Protein AF-A0A8R1IH03-F1 (afdb_monomer)

Structure (mmCIF, N/CA/C/O backbone):
data_AF-A0A8R1IH03-F1
#
_entry.id   AF-A0A8R1IH03-F1
#
loop_
_atom_site.group_PDB
_atom_site.id
_atom_site.type_symbol
_atom_site.label_atom_id
_atom_site.label_alt_id
_atom_site.label_comp_id
_atom_site.label_asym_id
_atom_site.label_entity_id
_atom_site.label_seq_id
_atom_site.pdbx_PDB_ins_code
_atom_site.Cartn_x
_atom_site.Cartn_y
_atom_site.Cartn_z
_atom_site.occupancy
_atom_site.B_iso_or_equiv
_atom_site.auth_seq_id
_atom_site.auth_comp_id
_atom_site.auth_asym_id
_atom_site.auth_atom_id
_atom_site.pdbx_PDB_model_num
ATOM 1 N N . MET A 1 1 ? -10.600 10.374 14.823 1.00 44.19 1 MET A N 1
ATOM 2 C CA . MET A 1 1 ? -11.280 9.383 13.957 1.00 44.19 1 MET A CA 1
ATOM 3 C C . MET A 1 1 ? -11.876 10.078 12.728 1.00 44.19 1 MET A C 1
ATOM 5 O O . MET A 1 1 ? -13.087 10.254 12.658 1.00 44.19 1 MET A O 1
ATOM 9 N N . ARG A 1 2 ? -11.042 10.567 11.795 1.00 52.28 2 ARG A N 1
ATOM 10 C CA . ARG A 1 2 ? -11.483 11.132 10.495 1.00 52.28 2 ARG A CA 1
ATOM 11 C C . ARG A 1 2 ? -10.467 10.894 9.360 1.00 52.28 2 ARG A C 1
ATOM 13 O O . ARG A 1 2 ? -10.544 11.565 8.343 1.00 52.28 2 ARG A O 1
ATOM 20 N N . GLU A 1 3 ? -9.516 9.979 9.527 1.00 57.12 3 GLU A N 1
ATOM 21 C CA . GLU A 1 3 ? -8.451 9.754 8.532 1.00 57.12 3 GLU A CA 1
ATOM 22 C C . GLU A 1 3 ? -8.817 8.620 7.563 1.00 57.12 3 GLU A C 1
ATOM 24 O O . GLU A 1 3 ? -8.749 8.817 6.354 1.00 57.12 3 GLU A O 1
ATOM 29 N N . ALA A 1 4 ? -9.417 7.528 8.055 1.00 62.84 4 ALA A N 1
ATOM 30 C CA . ALA A 1 4 ? -9.849 6.403 7.217 1.00 62.84 4 ALA A CA 1
ATOM 31 C C . ALA A 1 4 ? -10.789 6.791 6.051 1.00 62.84 4 ALA A C 1
ATOM 33 O O . ALA A 1 4 ? -10.706 6.224 4.967 1.00 62.84 4 ALA A O 1
ATOM 34 N N . GLY A 1 5 ? -11.658 7.792 6.233 1.00 68.50 5 GLY A N 1
ATOM 35 C CA . GLY A 1 5 ? -12.568 8.240 5.170 1.00 68.50 5 GLY A CA 1
ATOM 36 C C . GLY A 1 5 ? -11.865 8.944 4.002 1.00 68.50 5 GLY A C 1
ATOM 37 O O . GLY A 1 5 ? -12.356 8.901 2.879 1.00 68.50 5 GLY A O 1
ATOM 38 N N . LEU A 1 6 ? -10.715 9.581 4.244 1.00 78.06 6 LEU A N 1
ATOM 39 C CA . LEU A 1 6 ? -9.902 10.183 3.183 1.00 78.06 6 LEU A CA 1
ATOM 40 C C . LEU A 1 6 ? -9.075 9.113 2.467 1.00 78.06 6 LEU A C 1
ATOM 42 O O . LEU A 1 6 ? -8.925 9.173 1.247 1.00 78.06 6 LEU A O 1
ATOM 46 N N . SER A 1 7 ? -8.588 8.129 3.221 1.00 80.50 7 SER A N 1
ATOM 47 C CA . SER A 1 7 ? -7.762 7.034 2.713 1.00 80.50 7 SER A CA 1
ATOM 48 C C . SER A 1 7 ? -8.551 6.095 1.793 1.00 80.50 7 SER A C 1
ATOM 50 O O . SER A 1 7 ? -8.029 5.685 0.758 1.00 80.50 7 SER A O 1
ATOM 52 N N . ASP A 1 8 ? -9.835 5.855 2.079 1.00 81.56 8 ASP A N 1
ATOM 53 C CA . ASP A 1 8 ? -10.751 5.113 1.197 1.00 81.56 8 ASP A CA 1
ATOM 54 C C . ASP A 1 8 ? -10.990 5.844 -0.137 1.00 81.56 8 ASP A C 1
ATOM 56 O O . ASP A 1 8 ? -10.795 5.286 -1.217 1.00 81.56 8 ASP A O 1
ATOM 60 N N . VAL A 1 9 ? -11.299 7.145 -0.077 1.00 85.50 9 VAL A N 1
ATOM 61 C CA . VAL A 1 9 ? -11.501 7.973 -1.279 1.00 85.50 9 VAL A CA 1
ATOM 62 C C . VAL A 1 9 ? -10.216 8.079 -2.106 1.00 85.50 9 VAL A C 1
ATOM 64 O O . VAL A 1 9 ? -10.263 8.079 -3.339 1.00 85.50 9 VAL A O 1
ATOM 67 N N . ALA A 1 10 ? -9.057 8.170 -1.453 1.00 87.00 10 ALA A N 1
ATOM 68 C CA . ALA A 1 10 ? -7.766 8.170 -2.130 1.00 87.00 10 ALA A CA 1
ATOM 69 C C . ALA A 1 10 ? -7.492 6.828 -2.821 1.00 87.00 10 ALA A C 1
ATOM 71 O O . ALA A 1 10 ? -7.030 6.833 -3.961 1.00 87.00 10 ALA A O 1
ATOM 72 N N . LEU A 1 11 ? -7.820 5.704 -2.174 1.00 86.56 11 LEU A N 1
ATOM 73 C CA . LEU A 1 11 ? -7.696 4.366 -2.754 1.00 86.56 11 LEU A CA 1
ATOM 74 C C . LEU A 1 11 ? -8.584 4.234 -3.994 1.00 86.56 11 LEU A C 1
ATOM 76 O O . LEU A 1 11 ? -8.101 3.836 -5.050 1.00 86.56 11 LEU A O 1
ATOM 80 N N . GLN A 1 12 ? -9.845 4.657 -3.895 1.00 86.62 12 GLN A N 1
ATOM 81 C CA . GLN A 1 12 ? -10.788 4.623 -5.008 1.00 86.62 12 GLN A CA 1
ATOM 82 C C . GLN A 1 12 ? -10.277 5.441 -6.198 1.00 86.62 12 GLN A C 1
ATOM 84 O O . GLN A 1 12 ? -10.158 4.913 -7.301 1.00 86.62 12 GLN A O 1
ATOM 89 N N . LYS A 1 13 ? -9.861 6.693 -5.970 1.00 88.06 13 LYS A N 1
ATOM 90 C CA . LYS A 1 13 ? -9.268 7.528 -7.026 1.00 88.06 13 LYS A CA 1
ATOM 91 C C . LYS A 1 13 ? -8.014 6.905 -7.628 1.00 88.06 13 LYS A C 1
ATOM 93 O O . LYS A 1 13 ? -7.788 7.014 -8.833 1.00 88.06 13 LYS A O 1
ATOM 98 N N . LEU A 1 14 ? -7.176 6.288 -6.800 1.00 86.88 14 LEU A N 1
ATOM 99 C CA . LEU A 1 14 ? -5.966 5.613 -7.246 1.00 86.88 14 LEU A CA 1
ATOM 100 C C . LEU A 1 14 ? -6.312 4.431 -8.170 1.00 86.88 14 LEU A C 1
ATOM 102 O O . LEU A 1 14 ? -5.668 4.257 -9.204 1.00 86.88 14 LEU A O 1
ATOM 106 N N . GLU A 1 15 ? -7.341 3.651 -7.835 1.00 84.81 15 GLU A N 1
ATOM 107 C CA . GLU A 1 15 ? -7.852 2.552 -8.663 1.00 84.81 15 GLU A CA 1
ATOM 108 C C . GLU A 1 15 ? -8.509 3.045 -9.956 1.00 84.81 15 GLU A C 1
ATOM 110 O O . GLU A 1 15 ? -8.228 2.492 -11.020 1.00 84.81 15 GLU A O 1
ATOM 115 N N . GLU A 1 16 ? -9.288 4.125 -9.910 1.00 88.19 16 GLU A N 1
ATOM 116 C CA . GLU A 1 16 ? -9.872 4.750 -11.105 1.00 88.19 16 GLU A CA 1
ATOM 117 C C . GLU A 1 16 ? -8.796 5.238 -12.082 1.00 88.19 16 GLU A C 1
ATOM 119 O O . GLU A 1 16 ? -8.927 5.087 -13.296 1.00 88.19 16 GLU A O 1
ATOM 124 N N . ASN A 1 17 ? -7.690 5.773 -11.560 1.00 85.19 17 ASN A N 1
ATOM 125 C CA . ASN A 1 17 ? -6.560 6.211 -12.376 1.00 85.19 17 ASN A CA 1
ATOM 126 C C . ASN A 1 17 ? -5.594 5.065 -12.721 1.00 85.19 17 ASN A C 1
ATOM 128 O O . ASN A 1 17 ? -4.689 5.262 -13.529 1.00 85.19 17 ASN A O 1
ATOM 132 N N . SER A 1 18 ? -5.768 3.858 -12.172 1.00 81.69 18 SER A N 1
ATOM 133 C CA . SER A 1 18 ? -4.822 2.737 -12.328 1.00 81.69 18 SER A CA 1
ATOM 134 C C . SER A 1 18 ? -4.613 2.278 -13.776 1.00 81.69 18 SER A C 1
ATOM 136 O O . SER A 1 18 ? -3.572 1.694 -14.099 1.00 81.69 18 SER A O 1
ATOM 138 N N . THR A 1 19 ? -5.579 2.545 -14.654 1.00 79.69 19 THR A N 1
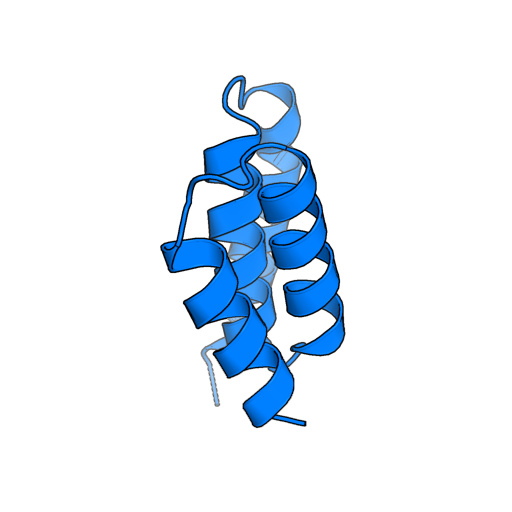ATOM 139 C CA . THR A 1 19 ? -5.510 2.334 -16.108 1.00 79.69 19 THR A CA 1
ATOM 140 C C . THR A 1 19 ? -4.650 3.377 -16.817 1.00 79.69 19 THR A C 1
ATOM 142 O O . THR A 1 19 ? -3.998 3.050 -17.805 1.00 79.69 19 THR 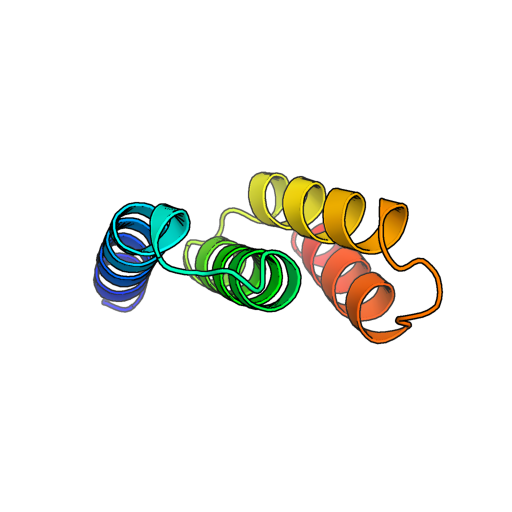A O 1
ATOM 145 N N . HIS A 1 20 ? -4.610 4.605 -16.301 1.00 84.12 20 HIS A N 1
ATOM 146 C CA . HIS A 1 20 ? -3.761 5.692 -16.794 1.00 84.12 20 HIS A CA 1
ATOM 147 C C . HIS A 1 20 ? -2.365 5.679 -16.160 1.00 84.12 20 HIS A C 1
ATOM 149 O O . HIS A 1 20 ? -1.417 6.225 -16.726 1.00 84.12 20 HIS A O 1
ATOM 155 N N . ILE A 1 21 ? -2.221 5.041 -14.997 1.00 80.81 21 ILE A N 1
ATOM 156 C CA . ILE A 1 21 ? -0.939 4.893 -14.318 1.00 80.81 21 ILE A CA 1
ATOM 157 C C . ILE A 1 21 ? -0.124 3.799 -15.017 1.00 80.81 21 ILE A C 1
ATOM 159 O O . ILE A 1 21 ? -0.329 2.596 -14.821 1.00 80.81 21 ILE A O 1
ATOM 163 N N . VAL A 1 22 ? 0.830 4.250 -15.831 1.00 80.62 22 VAL A N 1
ATOM 164 C CA . VAL A 1 22 ? 1.847 3.399 -16.464 1.00 80.62 22 VAL A CA 1
ATOM 165 C C . VAL A 1 22 ? 2.764 2.794 -15.397 1.00 80.62 22 VAL A C 1
ATOM 167 O O . VAL A 1 22 ? 3.135 1.623 -15.483 1.00 80.62 22 VAL A O 1
ATOM 170 N N . ASP A 1 23 ? 3.067 3.567 -14.351 1.00 83.50 23 ASP A N 1
ATOM 171 C CA . ASP A 1 23 ? 3.945 3.146 -13.266 1.00 83.50 23 ASP A CA 1
ATOM 172 C C . ASP A 1 23 ? 3.203 2.322 -12.205 1.00 83.50 23 ASP A C 1
ATOM 174 O O . ASP A 1 23 ? 2.669 2.815 -11.206 1.00 83.50 23 ASP A O 1
ATOM 178 N N . LYS A 1 24 ? 3.138 1.011 -12.443 1.00 82.44 24 LYS A N 1
ATOM 179 C CA . LYS A 1 24 ? 2.467 0.075 -11.533 1.00 82.44 24 LYS A CA 1
ATOM 180 C C . LYS A 1 24 ? 3.148 -0.018 -10.161 1.00 82.44 24 LYS A C 1
ATOM 182 O O . LYS A 1 24 ? 2.496 -0.478 -9.225 1.00 82.44 24 LYS A O 1
ATOM 187 N N . VAL A 1 25 ? 4.418 0.376 -10.044 1.00 85.25 25 VAL A N 1
ATOM 188 C CA . VAL A 1 25 ? 5.186 0.330 -8.791 1.00 85.25 25 VAL A CA 1
ATOM 189 C C . VAL A 1 25 ? 4.707 1.441 -7.862 1.00 85.25 25 VAL A C 1
ATOM 191 O O . VAL A 1 25 ? 4.173 1.136 -6.795 1.00 85.25 25 VAL A O 1
ATOM 194 N N . ALA A 1 26 ? 4.733 2.693 -8.321 1.00 84.19 26 ALA A N 1
ATOM 195 C CA . ALA A 1 26 ? 4.254 3.843 -7.555 1.00 84.19 26 ALA A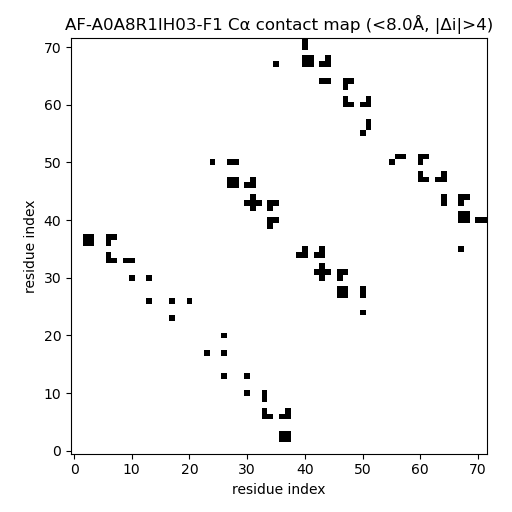 CA 1
ATOM 196 C C . ALA A 1 26 ? 2.771 3.708 -7.155 1.00 84.19 26 ALA A C 1
ATOM 198 O O . ALA A 1 26 ? 2.373 4.073 -6.042 1.00 84.19 26 ALA A O 1
ATOM 199 N N . TYR A 1 27 ? 1.949 3.130 -8.041 1.00 88.31 27 TYR A N 1
ATOM 200 C CA . TYR A 1 27 ? 0.565 2.766 -7.724 1.00 88.31 27 TYR A CA 1
ATOM 201 C C . TYR A 1 27 ? 0.490 1.799 -6.532 1.00 88.31 27 TYR A C 1
ATOM 203 O O . TYR A 1 27 ? -0.247 2.050 -5.578 1.00 88.31 27 TYR A O 1
ATOM 211 N N . MET A 1 28 ? 1.258 0.707 -6.555 1.00 88.69 28 MET A N 1
ATOM 212 C CA . MET A 1 28 ? 1.240 -0.273 -5.469 1.00 88.69 28 MET A CA 1
ATOM 213 C C . MET A 1 28 ? 1.800 0.301 -4.164 1.00 88.69 28 MET A C 1
ATOM 215 O O . MET A 1 28 ? 1.224 0.044 -3.112 1.00 88.69 28 MET A O 1
ATOM 219 N N . GLU A 1 29 ? 2.842 1.131 -4.205 1.00 89.25 29 GLU A N 1
ATOM 220 C CA . GLU A 1 29 ? 3.383 1.774 -2.999 1.00 89.25 29 GLU A CA 1
ATOM 221 C C . GLU A 1 29 ? 2.351 2.683 -2.329 1.00 89.25 29 GLU A C 1
ATOM 223 O O . GLU A 1 29 ? 2.155 2.639 -1.111 1.00 89.25 29 GLU A O 1
ATOM 228 N N . THR A 1 30 ? 1.648 3.480 -3.138 1.00 89.25 30 THR A N 1
ATOM 229 C CA . THR A 1 30 ? 0.578 4.359 -2.656 1.00 89.25 30 THR A CA 1
ATOM 230 C C . THR A 1 30 ? -0.561 3.533 -2.068 1.00 89.25 30 THR A C 1
ATOM 232 O O . THR A 1 30 ? -1.024 3.815 -0.964 1.00 89.25 30 THR A O 1
ATOM 235 N N . ARG A 1 31 ? -0.960 2.456 -2.754 1.00 90.12 31 ARG A N 1
ATOM 236 C CA . ARG A 1 31 ? -1.991 1.529 -2.278 1.00 90.12 31 ARG A CA 1
ATOM 237 C C . ARG A 1 31 ? -1.607 0.885 -0.943 1.00 90.12 31 ARG A C 1
ATOM 239 O O . ARG A 1 31 ? -2.427 0.849 -0.033 1.00 90.12 31 ARG A O 1
ATOM 246 N N . GLY A 1 32 ? -0.368 0.414 -0.803 1.00 90.31 32 GLY A N 1
ATOM 247 C CA . GLY A 1 32 ? 0.138 -0.191 0.430 1.00 90.31 32 GLY A CA 1
ATOM 248 C C . GLY A 1 32 ? 0.112 0.778 1.612 1.00 90.31 32 GLY A C 1
ATOM 249 O O . GLY A 1 32 ? -0.319 0.396 2.698 1.00 90.31 32 GLY A O 1
ATOM 250 N N . LYS A 1 33 ? 0.496 2.045 1.401 1.00 88.00 33 LYS A N 1
ATOM 251 C CA . LYS A 1 33 ? 0.420 3.096 2.434 1.00 88.00 33 LYS A CA 1
ATOM 252 C C . LYS A 1 33 ? -1.021 3.411 2.838 1.00 88.00 33 LYS A C 1
ATOM 254 O O . LYS A 1 33 ? -1.306 3.477 4.027 1.00 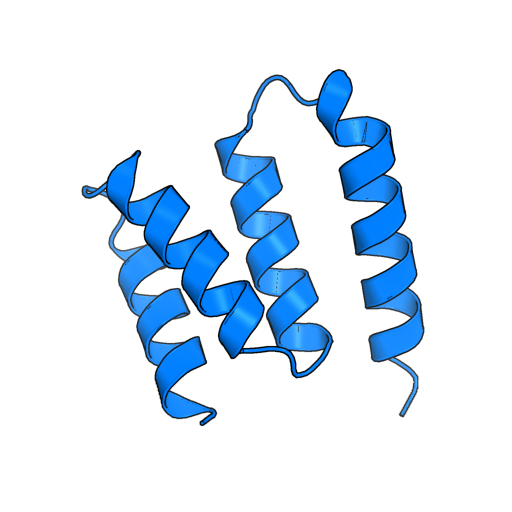88.00 33 LYS A O 1
ATOM 259 N N . LEU A 1 34 ? -1.931 3.541 1.872 1.00 89.31 34 LEU A N 1
ATOM 260 C CA . LEU A 1 34 ? -3.351 3.791 2.146 1.00 89.31 34 LEU A CA 1
ATOM 261 C C . LEU A 1 34 ? -3.994 2.645 2.935 1.00 89.31 34 LEU A C 1
ATOM 263 O O . LEU A 1 34 ? -4.747 2.893 3.868 1.00 89.31 34 LEU A O 1
ATOM 267 N N . LEU A 1 35 ? -3.661 1.392 2.612 1.00 88.31 35 LEU A N 1
ATOM 268 C CA . LEU A 1 35 ? -4.154 0.223 3.34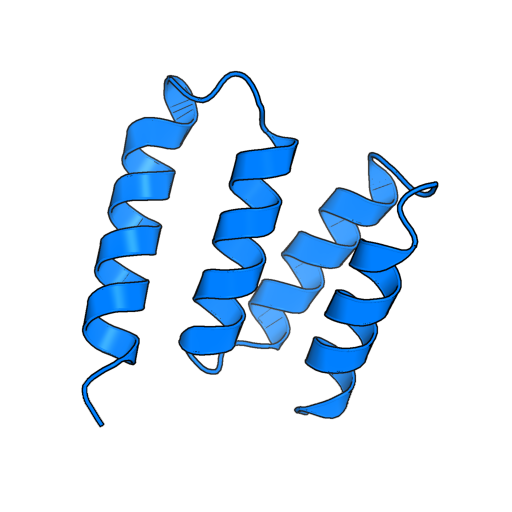8 1.00 88.31 35 LEU A CA 1
ATOM 269 C C . LEU A 1 35 ? -3.656 0.188 4.800 1.00 88.31 35 LEU A C 1
ATOM 271 O O . LEU A 1 35 ? -4.393 -0.244 5.682 1.00 88.31 35 LEU A O 1
ATOM 275 N N . MET A 1 36 ? -2.435 0.662 5.057 1.00 85.62 36 MET A N 1
ATOM 276 C CA . MET A 1 36 ? -1.922 0.818 6.422 1.00 85.62 36 MET A CA 1
ATOM 277 C C . MET A 1 36 ? -2.681 1.888 7.202 1.00 85.62 36 MET A C 1
ATOM 279 O O . MET A 1 36 ? -3.011 1.674 8.365 1.00 85.62 36 MET A O 1
ATOM 283 N N . ASP A 1 37 ? -3.001 3.001 6.546 1.00 84.94 37 ASP A N 1
ATOM 284 C CA . ASP A 1 37 ? -3.785 4.100 7.116 1.00 84.94 37 ASP A CA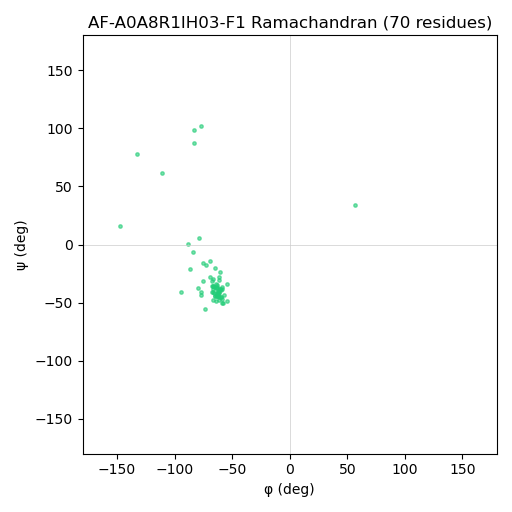 1
ATOM 285 C C . ASP A 1 37 ? -5.242 3.691 7.410 1.00 84.94 37 ASP A C 1
ATOM 287 O O . ASP A 1 37 ? -5.862 4.151 8.365 1.00 84.94 37 ASP A O 1
ATOM 291 N N . LEU A 1 38 ? -5.769 2.749 6.621 1.00 85.25 38 LEU A N 1
ATOM 292 C CA . LEU A 1 38 ? -7.072 2.109 6.820 1.00 85.25 38 LEU A CA 1
ATOM 293 C C . LEU A 1 38 ? -7.065 1.013 7.901 1.00 85.25 38 LEU A C 1
ATOM 295 O O . LEU A 1 38 ? -8.068 0.317 8.054 1.00 85.25 38 LEU A O 1
ATOM 299 N N . GLU A 1 39 ? -5.954 0.824 8.622 1.00 83.94 39 GLU A N 1
ATOM 300 C CA . GLU A 1 39 ? -5.776 -0.250 9.611 1.00 83.94 39 GLU A CA 1
ATOM 301 C C . GLU A 1 39 ? -6.008 -1.650 9.000 1.00 83.94 39 GLU A C 1
ATOM 303 O O . GLU A 1 39 ? -6.488 -2.579 9.652 1.00 83.94 39 GLU A O 1
ATOM 308 N N . GLN A 1 40 ? -5.648 -1.826 7.721 1.00 86.81 40 GLN A N 1
ATOM 309 C CA . GLN A 1 40 ? -5.743 -3.089 6.979 1.00 86.81 40 GLN A CA 1
ATOM 310 C C . GLN A 1 40 ? -4.352 -3.675 6.659 1.00 86.81 40 GLN A C 1
ATOM 312 O O . GLN A 1 40 ? -4.019 -3.890 5.484 1.00 86.81 40 GLN A O 1
ATOM 317 N N . PRO A 1 41 ? -3.534 -4.016 7.678 1.00 85.94 41 PRO A N 1
ATOM 318 C CA . PRO A 1 41 ? -2.154 -4.461 7.479 1.00 85.94 41 PRO A CA 1
ATOM 319 C C . PRO A 1 41 ? -2.053 -5.745 6.648 1.00 85.94 41 PRO A C 1
ATOM 321 O O . PRO A 1 41 ? -1.122 -5.896 5.866 1.00 85.94 41 PRO A O 1
ATOM 324 N N . LYS A 1 42 ? -3.049 -6.641 6.721 1.00 87.38 42 LYS A N 1
ATOM 325 C CA . LYS A 1 42 ? -3.087 -7.880 5.919 1.00 87.38 42 LYS A CA 1
ATOM 326 C C . LYS A 1 42 ? -3.167 -7.626 4.416 1.00 87.38 42 LYS A C 1
ATOM 328 O O . LYS A 1 42 ? -2.607 -8.383 3.624 1.00 87.38 42 LYS A O 1
ATOM 333 N N . GLN A 1 43 ? -3.903 -6.595 4.004 1.00 88.38 43 GLN A N 1
ATOM 334 C CA . GLN A 1 43 ? -3.979 -6.230 2.591 1.00 88.38 43 GLN A CA 1
ATOM 335 C C . GLN A 1 43 ? -2.707 -5.498 2.166 1.00 88.38 43 GLN A C 1
ATOM 337 O O . GLN A 1 43 ? -2.172 -5.791 1.098 1.00 88.38 43 GLN A O 1
ATOM 342 N N . ALA A 1 44 ? -2.198 -4.599 3.017 1.00 90.56 44 ALA A N 1
ATOM 343 C CA . ALA A 1 44 ? -0.934 -3.914 2.770 1.00 90.56 44 ALA A CA 1
ATOM 344 C C . ALA A 1 44 ? 0.217 -4.917 2.589 1.00 90.56 44 ALA A C 1
ATOM 346 O O . ALA A 1 44 ? 0.980 -4.794 1.634 1.00 90.56 44 ALA A O 1
ATOM 347 N N . GLU A 1 45 ? 0.293 -5.957 3.426 1.00 91.38 45 GLU A N 1
ATOM 348 C CA . GLU A 1 45 ? 1.305 -7.016 3.340 1.00 91.38 45 GLU A CA 1
ATOM 349 C C . GLU A 1 45 ? 1.341 -7.666 1.952 1.00 91.38 45 GLU A C 1
ATOM 351 O O . GLU A 1 45 ? 2.407 -7.773 1.348 1.00 91.38 45 GLU A O 1
ATOM 356 N N . HIS A 1 46 ? 0.183 -8.048 1.408 1.00 91.06 46 HIS A N 1
ATOM 357 C CA . HIS A 1 46 ? 0.107 -8.640 0.072 1.00 91.06 46 HIS A CA 1
ATOM 358 C C . HIS A 1 46 ? 0.625 -7.690 -1.013 1.00 91.06 46 HIS A C 1
ATOM 360 O O . HIS A 1 46 ? 1.307 -8.130 -1.939 1.00 91.06 46 HIS A O 1
ATOM 366 N N . VAL A 1 47 ? 0.335 -6.391 -0.892 1.00 91.75 47 VAL A N 1
ATOM 367 C CA . VAL A 1 47 ? 0.811 -5.372 -1.837 1.00 91.75 47 VAL A CA 1
ATOM 368 C C . VAL A 1 47 ? 2.330 -5.217 -1.749 1.00 91.75 47 VAL A C 1
ATOM 370 O O . VAL A 1 47 ? 3.008 -5.273 -2.776 1.00 91.75 47 VAL A O 1
ATOM 373 N N . TRP A 1 48 ? 2.881 -5.095 -0.539 1.00 91.00 48 TRP A N 1
ATOM 374 C CA . TRP A 1 48 ? 4.329 -4.999 -0.329 1.00 91.00 48 TRP A CA 1
ATOM 375 C C . TRP A 1 48 ? 5.060 -6.269 -0.767 1.00 91.00 48 TRP A C 1
ATOM 377 O O . TRP A 1 48 ? 6.128 -6.177 -1.366 1.00 91.00 48 TRP A O 1
ATOM 387 N N . ARG A 1 49 ? 4.472 -7.452 -0.549 1.00 90.69 49 ARG A N 1
ATOM 388 C CA . ARG A 1 49 ? 5.013 -8.730 -1.031 1.00 90.69 49 ARG A CA 1
ATOM 389 C C . ARG A 1 49 ? 5.047 -8.782 -2.560 1.00 90.69 49 ARG A C 1
ATOM 391 O O . ARG A 1 49 ? 6.053 -9.204 -3.117 1.00 90.69 49 ARG A O 1
ATOM 398 N N . ALA A 1 50 ? 3.988 -8.336 -3.236 1.00 90.62 50 ALA A N 1
ATOM 399 C CA . ALA A 1 50 ? 3.938 -8.296 -4.700 1.00 90.62 50 ALA A CA 1
ATOM 400 C C . ALA A 1 50 ? 4.937 -7.287 -5.298 1.00 90.62 50 ALA A C 1
ATOM 402 O O . ALA A 1 50 ? 5.529 -7.547 -6.346 1.00 90.62 50 ALA A O 1
ATOM 403 N N . LEU A 1 51 ? 5.149 -6.150 -4.629 1.00 89.25 51 LEU A N 1
ATOM 404 C CA . LEU A 1 51 ? 6.204 -5.192 -4.973 1.00 89.25 51 LEU A CA 1
ATOM 405 C C . LEU A 1 51 ? 7.596 -5.803 -4.823 1.00 89.25 51 LEU A C 1
ATOM 407 O O . LEU A 1 51 ? 8.429 -5.643 -5.710 1.00 89.25 51 LEU A O 1
ATOM 411 N N . LEU A 1 52 ? 7.816 -6.539 -3.735 1.00 89.94 52 LEU A N 1
ATOM 412 C CA . LEU A 1 52 ? 9.050 -7.269 -3.465 1.00 89.94 52 LEU A CA 1
ATOM 413 C C . LEU A 1 52 ? 9.350 -8.348 -4.500 1.00 89.94 52 LEU A C 1
ATOM 415 O O . LEU A 1 52 ? 10.494 -8.492 -4.910 1.00 89.94 52 LEU A O 1
ATOM 419 N N . ASP A 1 53 ? 8.331 -9.084 -4.935 1.00 88.62 53 ASP A N 1
ATOM 420 C CA . ASP A 1 53 ? 8.476 -10.101 -5.979 1.00 88.62 53 ASP A CA 1
ATOM 421 C C . ASP A 1 53 ? 8.903 -9.476 -7.318 1.00 88.62 53 ASP A C 1
ATOM 423 O O . ASP A 1 53 ? 9.718 -10.037 -8.048 1.00 88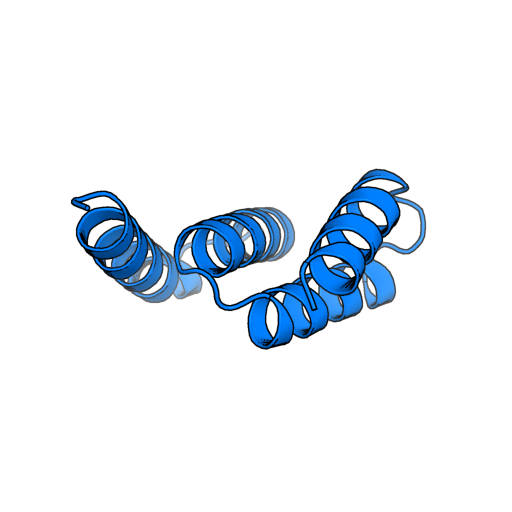.62 53 ASP A O 1
ATOM 427 N N . ARG A 1 54 ? 8.415 -8.262 -7.609 1.00 85.75 54 ARG A N 1
ATOM 428 C CA . ARG A 1 54 ? 8.798 -7.502 -8.807 1.00 85.75 54 ARG A CA 1
ATOM 429 C C . ARG A 1 54 ? 10.168 -6.838 -8.706 1.00 85.75 54 ARG A C 1
ATOM 431 O O . ARG A 1 54 ? 10.906 -6.867 -9.682 1.00 85.75 54 ARG A O 1
ATOM 438 N N . ASN A 1 55 ? 10.470 -6.220 -7.567 1.00 83.75 55 ASN A N 1
ATOM 439 C CA . ASN A 1 55 ? 11.698 -5.469 -7.302 1.00 83.75 55 ASN A CA 1
ATOM 440 C C . ASN A 1 55 ? 12.278 -5.896 -5.943 1.00 83.75 55 ASN A C 1
ATOM 442 O O . ASN A 1 55 ? 12.137 -5.180 -4.944 1.00 83.75 55 ASN A O 1
ATOM 446 N N . PRO A 1 56 ? 12.952 -7.058 -5.885 1.00 84.25 56 PRO A N 1
ATOM 447 C CA . PRO A 1 56 ? 13.517 -7.589 -4.643 1.00 84.25 56 PRO A CA 1
ATOM 448 C C . PRO A 1 56 ? 14.700 -6.770 -4.108 1.00 84.25 56 PRO A C 1
ATOM 450 O O . PRO A 1 56 ? 15.101 -6.930 -2.957 1.00 84.25 56 PRO A O 1
ATOM 453 N N . GLU A 1 57 ? 15.253 -5.886 -4.935 1.00 85.44 57 GLU A N 1
ATOM 454 C CA . GLU A 1 57 ? 16.353 -4.971 -4.619 1.00 85.44 57 GLU A CA 1
ATOM 455 C C . GLU A 1 57 ? 15.943 -3.771 -3.747 1.00 85.44 57 GLU A C 1
ATOM 457 O O . GLU A 1 57 ? 16.794 -3.131 -3.125 1.00 85.44 57 GLU A O 1
ATOM 462 N N . CYS A 1 58 ? 14.643 -3.485 -3.635 1.00 84.56 58 CYS A N 1
ATOM 463 C CA . CYS A 1 58 ? 14.139 -2.388 -2.817 1.00 84.56 58 CYS A CA 1
ATOM 464 C C . CYS A 1 58 ? 14.005 -2.798 -1.341 1.00 84.56 58 CYS A C 1
ATOM 466 O O . CYS A 1 58 ? 13.003 -3.371 -0.909 1.00 84.56 58 CYS A O 1
ATOM 468 N N . LEU A 1 59 ? 15.001 -2.424 -0.534 1.00 86.31 59 LEU A N 1
ATOM 469 C CA . LEU A 1 59 ? 15.006 -2.638 0.922 1.00 86.31 59 LEU A CA 1
ATOM 470 C C . LEU A 1 59 ? 13.853 -1.920 1.649 1.00 86.31 59 LEU A C 1
ATOM 472 O O . LEU A 1 59 ? 13.394 -2.393 2.690 1.00 86.31 59 LEU A O 1
ATOM 476 N N . GLU A 1 60 ? 13.350 -0.808 1.104 1.00 86.81 60 GLU A N 1
ATOM 477 C CA . GLU A 1 60 ? 12.207 -0.085 1.678 1.00 86.81 60 GLU A CA 1
ATOM 478 C C . GLU A 1 60 ? 10.952 -0.959 1.770 1.00 86.81 60 GLU A C 1
ATOM 480 O O . GLU A 1 60 ? 10.246 -0.915 2.778 1.00 86.81 60 GLU A O 1
ATOM 485 N N . TYR A 1 61 ? 10.702 -1.819 0.778 1.00 88.31 61 TYR A N 1
ATOM 486 C CA . TYR A 1 61 ? 9.533 -2.700 0.781 1.00 88.31 61 TYR A CA 1
ATOM 487 C C . TYR A 1 61 ? 9.602 -3.738 1.897 1.00 88.31 61 TYR A C 1
ATOM 489 O O . TYR A 1 61 ? 8.581 -4.029 2.513 1.00 88.31 61 TYR A O 1
ATOM 497 N N . TYR A 1 62 ? 10.798 -4.241 2.223 1.00 88.81 62 TYR A N 1
ATOM 498 C CA . TYR A 1 62 ? 10.989 -5.102 3.391 1.00 88.81 62 TYR A CA 1
ATOM 499 C C . TYR A 1 62 ? 10.665 -4.365 4.691 1.00 88.81 62 TYR A C 1
ATOM 501 O O . TYR A 1 62 ? 9.971 -4.920 5.540 1.00 88.81 62 TYR A O 1
ATOM 509 N N . SER A 1 63 ? 11.127 -3.120 4.843 1.00 89.75 63 SER A N 1
ATOM 510 C CA . SER A 1 63 ? 10.841 -2.304 6.031 1.00 89.75 63 SER A CA 1
ATOM 511 C C . SER A 1 63 ? 9.337 -2.057 6.203 1.00 89.75 63 SER A C 1
ATOM 513 O O . SER A 1 63 ? 8.782 -2.260 7.288 1.00 89.75 63 SER A O 1
ATOM 515 N N . MET A 1 64 ? 8.649 -1.704 5.113 1.00 88.88 64 MET A N 1
ATOM 516 C CA . MET A 1 64 ? 7.198 -1.513 5.119 1.00 88.88 64 MET A CA 1
ATOM 517 C C . MET A 1 64 ? 6.460 -2.821 5.418 1.00 88.88 64 MET A C 1
ATOM 519 O O . MET A 1 64 ? 5.574 -2.831 6.269 1.00 88.88 64 MET A O 1
ATOM 523 N N . LEU A 1 65 ? 6.856 -3.936 4.796 1.00 89.69 65 LEU A N 1
ATOM 524 C CA . LEU A 1 65 ? 6.280 -5.261 5.039 1.00 89.69 65 LEU A CA 1
ATOM 525 C C . LEU A 1 65 ? 6.442 -5.695 6.506 1.00 89.69 65 LEU A C 1
ATOM 527 O O . LEU A 1 65 ? 5.485 -6.164 7.118 1.00 89.69 65 LEU A O 1
ATOM 531 N N . LEU A 1 66 ? 7.632 -5.509 7.086 1.00 89.69 66 LEU A N 1
ATOM 532 C CA . LEU A 1 66 ? 7.903 -5.782 8.502 1.00 89.69 66 LEU A CA 1
ATOM 533 C C . LEU A 1 66 ? 7.041 -4.911 9.414 1.00 89.69 66 LEU A C 1
ATOM 535 O O . LEU A 1 66 ? 6.496 -5.413 10.390 1.00 89.69 66 LEU A O 1
ATOM 539 N N . THR A 1 67 ? 6.871 -3.633 9.072 1.00 89.25 67 THR A N 1
ATOM 540 C CA . THR A 1 67 ? 5.9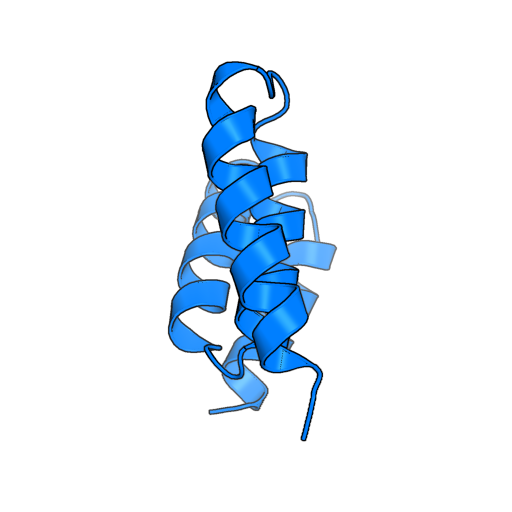86 -2.721 9.807 1.00 89.25 67 THR A CA 1
ATOM 541 C C . THR A 1 67 ? 4.534 -3.205 9.755 1.00 89.25 67 THR A C 1
ATOM 543 O O . THR A 1 67 ? 3.870 -3.236 10.786 1.00 89.25 67 THR A O 1
ATOM 546 N N . CYS A 1 68 ? 4.057 -3.661 8.588 1.00 88.25 68 CYS A N 1
ATOM 547 C CA . CYS A 1 68 ? 2.725 -4.262 8.441 1.00 88.25 68 CYS A CA 1
ATOM 548 C C . CYS A 1 68 ? 2.560 -5.498 9.335 1.00 88.25 68 CYS A C 1
ATOM 550 O O . CYS A 1 68 ? 1.561 -5.616 10.038 1.00 88.25 68 CYS A O 1
ATOM 552 N N . MET A 1 69 ? 3.549 -6.397 9.329 1.00 84.00 69 MET A N 1
ATOM 553 C CA . MET A 1 69 ? 3.537 -7.608 10.155 1.00 84.00 69 MET A CA 1
ATOM 554 C C . MET A 1 69 ? 3.640 -7.306 11.6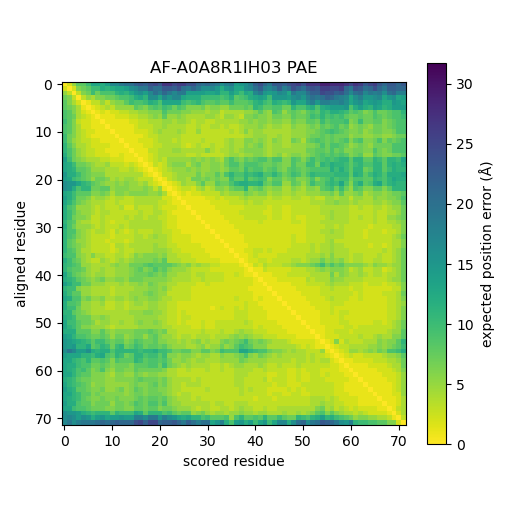56 1.00 84.00 69 MET A C 1
ATOM 556 O O . MET A 1 69 ? 3.076 -8.041 12.458 1.00 84.00 69 MET A O 1
ATOM 560 N N . ALA A 1 70 ? 4.333 -6.234 12.047 1.00 85.00 70 ALA A N 1
ATOM 561 C CA . ALA A 1 70 ? 4.486 -5.831 13.445 1.00 85.00 70 ALA A CA 1
ATOM 562 C C . ALA A 1 70 ? 3.207 -5.232 14.058 1.00 85.00 70 ALA A C 1
ATOM 564 O O . ALA A 1 70 ? 3.104 -5.149 15.278 1.00 85.00 70 ALA A O 1
ATOM 565 N N . ILE A 1 71 ? 2.252 -4.802 13.226 1.00 72.25 71 ILE A N 1
ATOM 566 C CA . ILE A 1 71 ? 0.970 -4.218 13.654 1.00 72.25 71 ILE A CA 1
ATOM 567 C C . ILE A 1 71 ? -0.115 -5.308 13.867 1.00 72.25 71 ILE A C 1
ATOM 569 O O . ILE A 1 71 ? -1.239 -4.996 14.253 1.00 72.25 71 ILE A O 1
ATOM 573 N N . ASN A 1 72 ? 0.214 -6.593 13.665 1.00 51.28 72 ASN A N 1
ATOM 574 C CA . ASN A 1 72 ? -0.686 -7.746 13.842 1.00 51.28 72 ASN A CA 1
ATOM 575 C C . ASN A 1 72 ? -0.574 -8.400 15.227 1.00 51.28 72 ASN A C 1
ATOM 577 O O . ASN A 1 72 ? -1.627 -8.850 15.731 1.00 51.28 72 ASN A O 1
#

Organism: Caenorhabditis japonica (NCBI:txid281687)

Mean predicted aligned error: 5.66 Å

Secondary structure (DSSP, 8-state):
--SHHHHHHHHHHHHHTTTT---HHHHHHHHHHHHHHTT-HHHHHHHHHHHHHH-TT-HHHHHHHHHHHHT-

Radius of gyration: 12.12 Å; Cα contacts (8 Å, |Δi|>4): 63; chains: 1; bounding box: 29×21×31 Å

Sequence (72 aa):
MREAGLSDVALQKLEENSTHIVDKVAYMETRGKLLMDLEQPKQAEHVWRALLDRNPECLEYYSMLLTCMAIN

pLDDT: mean 83.93, std 9.37, range [44.19, 91.75]

Nearest PDB structures (foldseek):
  4xpd-assembly1_A  TM=9.476E-01  e=3.588E-03  Saccharomyces cerevisiae
  4xnh-assembly1_A  TM=9.391E-01  e=5.380E-03  Saccharomyces cerevisiae
  4hnw-assembly1_A  TM=9.538E-01  e=8.066E-03  Saccharomyces cerevisiae S288C
  6o07-assembly1_A  TM=9.499E-01  e=8.066E-03  Saccharomyces cerevisiae
  4hnx-assembly1_A  TM=9.510E-01  e=1.077E-02  Saccharomyces cerevisiae S288C

Solvent-accessible surface area (backbone atoms only — not comparable to full-atom values): 3982 Å² total; per-residue (Å²): 144,75,58,46,71,53,34,52,54,50,49,51,52,50,58,72,42,48,83,75,44,81,56,61,62,66,51,41,55,52,48,25,53,34,27,48,65,55,73,33,33,74,61,16,33,55,41,30,49,53,48,33,75,75,43,72,83,48,64,66,40,54,54,53,32,49,52,30,62,71,74,109

Foldseek 3Di:
DPQLVVLVVVLVVLVVCVVVPPPVLVSLVSNLVSCVSNVNLVVSLVSLVVSCVVPVVDVVSVVSNVVSVVSD

InterPro domains:
  IPR021183 N-terminal acetyltransferase A, auxiliary subunit [PF12569] (1-70)